Protein AF-A0AAD1LZE6-F1 (afdb_monomer_lite)

Foldseek 3Di:
DWDADPVRDIDCPDDPFPWDADPNDIDGQVVVQVVQCPDPPDPGDDDDDDDPDPDD

InterPro do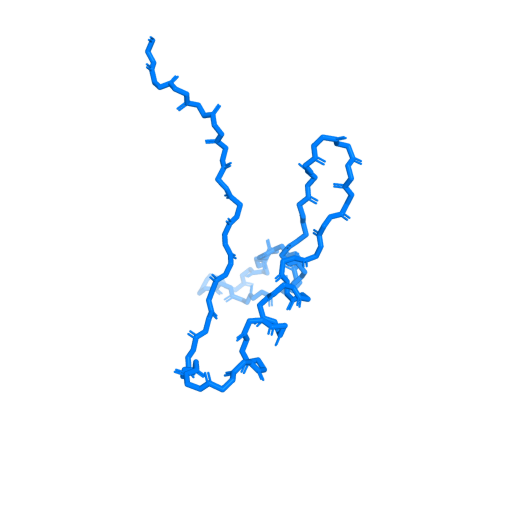mains:
  IPR042099 ANL, N-terminal domain [G3DSA:3.40.50.12780] (1-20)
  IPR045851 AMP-binding enzyme domain superfamily [G3DSA:3.30.300.30] (21-56)

Organism: Mycobacterium xenopi (NCBI:txid1789)

Radius of gyration: 15.73 Å; chains: 1; bounding box: 32×41×36 Å

pLDDT: mean 78.11, std 15.11, range [37.28, 98.0]

Structure (mmCIF, N/CA/C/O backbone):
data_AF-A0AAD1LZE6-F1
#
_entry.id   AF-A0AAD1LZE6-F1
#
loop_
_atom_site.group_PDB
_atom_site.id
_atom_site.type_symbol
_atom_site.label_atom_id
_atom_site.label_alt_id
_atom_site.label_comp_id
_atom_site.label_asym_id
_atom_site.label_entity_id
_atom_site.label_seq_id
_atom_site.pdbx_PDB_ins_code
_atom_site.Cartn_x
_atom_site.Cartn_y
_atom_site.Cartn_z
_atom_site.occupancy
_atom_site.B_iso_or_equiv
_atom_site.auth_seq_id
_atom_site.auth_comp_id
_atom_site.auth_asym_id
_atom_site.auth_atom_id
_atom_site.pdbx_PDB_model_num
ATOM 1 N N . MET A 1 1 ? 6.736 -12.915 -7.103 1.00 57.78 1 MET A N 1
ATOM 2 C CA . MET A 1 1 ? 5.590 -13.705 -7.586 1.00 57.78 1 MET A CA 1
ATOM 3 C C . MET A 1 1 ? 5.793 -13.973 -9.067 1.00 57.78 1 MET A C 1
ATOM 5 O O . MET A 1 1 ? 6.440 -13.177 -9.738 1.00 57.78 1 MET A O 1
ATOM 9 N N . VAL A 1 2 ? 5.299 -15.102 -9.565 1.00 57.38 2 VAL A N 1
ATOM 10 C CA . VAL A 1 2 ? 5.379 -15.472 -10.984 1.00 57.38 2 VAL A CA 1
ATOM 11 C C . VAL A 1 2 ? 3.999 -15.898 -11.458 1.00 57.38 2 VAL A C 1
ATOM 13 O O . VAL A 1 2 ? 3.231 -16.449 -10.669 1.00 57.38 2 VAL A O 1
ATOM 16 N N . ARG A 1 3 ? 3.681 -15.645 -12.728 1.00 65.25 3 ARG A N 1
ATOM 17 C CA . ARG A 1 3 ? 2.472 -16.180 -13.362 1.00 65.25 3 ARG A CA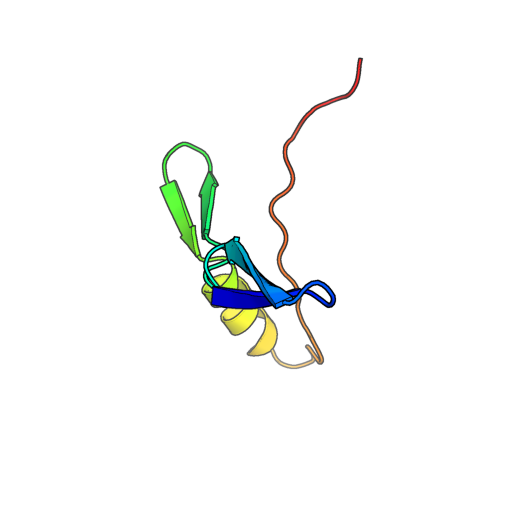 1
ATOM 18 C C . ARG A 1 3 ? 2.807 -16.787 -14.715 1.00 65.25 3 ARG A C 1
ATOM 20 O O . ARG A 1 3 ? 3.712 -16.318 -15.400 1.00 65.25 3 ARG A O 1
ATOM 27 N N . TRP A 1 4 ? 2.062 -17.813 -15.099 1.00 72.62 4 TRP A N 1
ATOM 28 C CA . TRP A 1 4 ? 2.160 -18.397 -16.431 1.00 72.62 4 TRP A CA 1
ATOM 29 C C . TRP A 1 4 ? 1.417 -17.525 -17.438 1.00 72.62 4 TRP A C 1
ATOM 31 O O . TRP A 1 4 ? 0.269 -17.138 -17.209 1.00 72.62 4 TRP A O 1
ATOM 41 N N . ARG A 1 5 ? 2.079 -17.207 -18.548 1.00 74.44 5 ARG A N 1
ATOM 42 C CA . ARG A 1 5 ? 1.449 -16.592 -19.714 1.00 74.44 5 ARG A CA 1
ATOM 43 C C . ARG A 1 5 ? 0.761 -17.656 -20.564 1.00 74.44 5 ARG A C 1
ATOM 45 O O . ARG A 1 5 ? 1.076 -18.842 -20.485 1.00 74.44 5 ARG A O 1
ATOM 52 N N . ALA A 1 6 ? -0.178 -17.212 -21.397 1.00 80.88 6 ALA A N 1
ATOM 53 C CA . ALA A 1 6 ? -0.923 -18.079 -22.311 1.00 80.88 6 ALA A CA 1
ATOM 54 C C . ALA A 1 6 ? -0.028 -18.773 -23.357 1.00 80.88 6 ALA A C 1
ATOM 56 O O . ALA A 1 6 ? -0.420 -19.789 -23.918 1.00 80.88 6 ALA A O 1
ATOM 57 N N . ASP A 1 7 ? 1.178 -18.250 -23.589 1.00 83.19 7 ASP 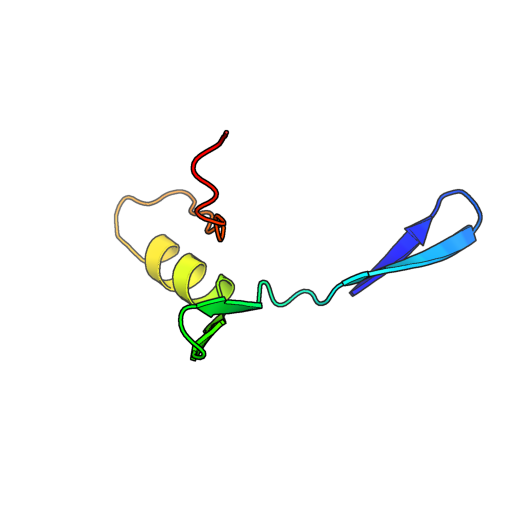A N 1
ATOM 58 C CA . ASP A 1 7 ? 2.212 -18.843 -24.445 1.00 83.19 7 ASP A CA 1
ATOM 59 C C . ASP A 1 7 ? 3.088 -19.882 -23.717 1.00 83.19 7 ASP A C 1
ATOM 61 O O . ASP A 1 7 ? 4.055 -20.389 -24.283 1.00 83.19 7 ASP A O 1
ATOM 65 N N . GLY A 1 8 ? 2.761 -20.211 -22.463 1.00 81.25 8 GLY A N 1
ATOM 66 C CA . GLY A 1 8 ? 3.490 -21.194 -21.671 1.00 81.25 8 GLY A CA 1
ATOM 67 C C . GLY A 1 8 ? 4.826 -20.690 -21.133 1.00 81.25 8 GLY A C 1
ATOM 68 O O . GLY A 1 8 ? 5.614 -21.503 -20.660 1.00 81.25 8 GLY A O 1
ATOM 69 N N . GLN A 1 9 ? 5.102 -19.383 -21.172 1.00 77.38 9 GLN A N 1
ATOM 70 C CA . GLN A 1 9 ? 6.282 -18.809 -20.525 1.00 77.38 9 GLN A CA 1
ATOM 71 C C . GLN A 1 9 ? 5.974 -18.303 -19.112 1.00 77.38 9 GLN A C 1
ATOM 73 O O . GLN A 1 9 ? 4.876 -17.827 -18.810 1.00 77.38 9 GLN A O 1
ATOM 78 N N . LEU A 1 10 ? 6.970 -18.390 -18.228 1.00 67.94 10 LEU A N 1
ATOM 79 C CA . LEU A 1 10 ? 6.902 -17.792 -16.897 1.00 67.94 10 LEU A CA 1
ATOM 80 C C . LEU A 1 10 ? 7.141 -16.286 -16.993 1.00 67.94 10 LEU A C 1
ATOM 82 O O . LEU A 1 10 ? 8.223 -15.834 -17.364 1.00 67.94 10 LEU A O 1
ATOM 86 N N . GLU A 1 11 ? 6.139 -15.506 -16.605 1.00 61.62 11 GLU A N 1
ATOM 87 C CA . GLU A 1 11 ? 6.248 -14.066 -16.429 1.00 61.62 11 GLU A CA 1
ATOM 88 C C . GLU A 1 11 ? 6.595 -13.747 -14.980 1.00 61.62 11 GLU A C 1
ATOM 90 O O . GLU A 1 11 ? 5.860 -14.067 -14.037 1.00 61.62 11 GLU A O 1
ATOM 95 N N . TYR A 1 12 ? 7.726 -13.071 -14.810 1.00 52.03 12 TYR A N 1
ATOM 96 C CA . TYR A 1 12 ? 8.114 -12.508 -13.531 1.00 52.03 12 TYR A CA 1
ATOM 97 C C . TYR A 1 12 ? 7.297 -11.231 -13.284 1.00 52.03 12 TYR A C 1
ATOM 99 O O . TYR A 1 12 ? 7.700 -10.141 -13.678 1.00 52.03 12 TYR A O 1
ATOM 107 N N . VAL A 1 13 ? 6.136 -11.356 -12.632 1.00 61.94 13 VAL A N 1
ATOM 108 C CA . VAL A 1 13 ? 5.215 -10.240 -12.303 1.00 61.94 13 VAL A CA 1
ATOM 109 C C . VAL A 1 13 ? 5.704 -9.368 -11.134 1.00 61.94 13 VAL A C 1
ATOM 111 O O . VAL A 1 13 ? 4.933 -8.658 -10.500 1.00 61.94 13 VAL A O 1
ATOM 114 N N . GLY A 1 14 ? 7.005 -9.398 -10.847 1.00 52.31 14 GLY A N 1
ATOM 115 C CA . GLY A 1 14 ? 7.598 -8.674 -9.730 1.00 52.31 14 GLY A CA 1
ATOM 116 C C . GLY A 1 14 ? 7.337 -9.345 -8.382 1.00 52.31 14 GLY A C 1
ATOM 117 O O . GLY A 1 14 ? 6.764 -10.434 -8.274 1.00 52.31 14 GLY A O 1
ATOM 118 N N . ARG A 1 15 ? 7.850 -8.736 -7.316 1.00 53.88 15 ARG A N 1
ATOM 119 C CA . ARG A 1 15 ? 7.609 -9.215 -5.957 1.00 53.88 15 ARG A CA 1
ATOM 120 C C . ARG A 1 15 ? 6.168 -8.872 -5.543 1.00 53.88 15 ARG A C 1
ATOM 122 O O . ARG A 1 15 ? 5.604 -7.906 -6.032 1.00 53.88 15 ARG A O 1
ATOM 129 N N . ALA A 1 16 ? 5.570 -9.684 -4.671 1.00 52.78 16 ALA A N 1
ATOM 130 C CA . ALA A 1 16 ? 4.267 -9.354 -4.083 1.00 52.78 16 ALA A CA 1
ATOM 131 C C . ALA A 1 16 ? 4.375 -8.234 -3.027 1.00 52.78 16 ALA A C 1
ATOM 133 O O . ALA A 1 16 ? 3.356 -7.813 -2.493 1.00 52.78 16 ALA A O 1
ATOM 134 N N . ASP A 1 17 ? 5.596 -7.782 -2.701 1.00 60.41 17 ASP A N 1
ATOM 135 C CA . ASP A 1 17 ? 5.816 -6.637 -1.828 1.00 60.41 17 ASP A CA 1
ATOM 136 C C . ASP A 1 17 ? 5.758 -5.352 -2.665 1.00 60.41 17 ASP A C 1
ATOM 138 O O . ASP A 1 17 ? 6.597 -5.076 -3.523 1.00 60.41 17 ASP A O 1
ATOM 142 N N . GLU A 1 18 ? 4.717 -4.559 -2.434 1.00 70.44 18 GLU A N 1
ATOM 143 C CA . GLU A 1 18 ? 4.541 -3.216 -2.989 1.00 70.44 18 GLU A CA 1
ATOM 144 C C . GLU A 1 18 ? 5.526 -2.245 -2.322 1.00 70.44 18 GLU A C 1
ATOM 146 O O . GLU A 1 18 ? 5.163 -1.311 -1.620 1.00 70.44 18 GLU A O 1
ATOM 151 N N . GLN A 1 19 ? 6.812 -2.524 -2.448 1.00 81.75 19 GLN A N 1
ATOM 152 C CA . GLN A 1 19 ? 7.855 -1.855 -1.700 1.00 81.75 19 GLN A CA 1
ATOM 153 C C . GLN A 1 19 ? 8.458 -0.717 -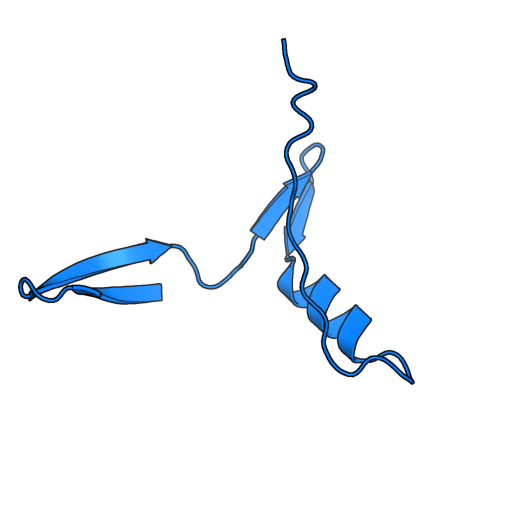2.504 1.00 81.75 19 GLN A C 1
ATOM 155 O O . GLN A 1 19 ? 8.944 -0.911 -3.621 1.00 81.75 19 GLN A O 1
ATOM 160 N N . VAL A 1 20 ? 8.494 0.470 -1.912 1.00 86.75 20 VAL A N 1
ATOM 161 C CA . VAL A 1 20 ? 8.932 1.692 -2.586 1.00 86.75 20 VAL A CA 1
ATOM 162 C C . VAL A 1 20 ? 10.020 2.406 -1.802 1.00 86.75 20 VAL A C 1
ATOM 164 O O . VAL A 1 20 ? 10.208 2.185 -0.606 1.00 86.75 20 VAL A O 1
ATOM 167 N N . LYS A 1 21 ? 10.771 3.269 -2.492 1.00 86.50 21 LYS A N 1
ATOM 168 C CA . LYS A 1 21 ? 11.742 4.161 -1.859 1.00 86.50 21 LYS A CA 1
ATOM 169 C C . LYS A 1 21 ? 11.236 5.592 -1.905 1.00 86.50 21 LYS A C 1
ATOM 171 O O . LYS A 1 21 ? 11.115 6.157 -2.986 1.00 86.50 21 LYS A O 1
ATOM 176 N N . ILE A 1 22 ? 11.010 6.196 -0.744 1.00 84.69 22 ILE A N 1
ATOM 177 C CA . ILE A 1 22 ? 10.666 7.618 -0.628 1.00 84.69 22 ILE A CA 1
ATOM 178 C C . ILE A 1 22 ? 11.781 8.293 0.155 1.00 84.69 22 ILE A C 1
ATOM 180 O O . ILE A 1 22 ? 12.059 7.911 1.286 1.00 84.69 22 ILE A O 1
ATOM 184 N N . ARG A 1 23 ? 12.459 9.275 -0.455 1.00 87.88 23 ARG A N 1
ATOM 185 C CA . ARG A 1 23 ? 13.587 10.003 0.168 1.00 87.88 23 ARG A CA 1
ATOM 186 C C . ARG A 1 23 ? 14.679 9.075 0.741 1.00 87.88 23 ARG A C 1
ATOM 188 O O . ARG A 1 23 ? 15.287 9.383 1.756 1.00 87.88 23 ARG A O 1
ATOM 195 N N . GLY A 1 24 ? 14.911 7.927 0.101 1.00 87.88 24 GLY A N 1
ATOM 196 C CA . GLY A 1 24 ? 15.894 6.926 0.540 1.00 87.88 24 GLY A CA 1
ATOM 197 C C . GLY A 1 24 ? 15.384 5.911 1.571 1.00 87.88 24 GLY A C 1
ATOM 198 O O . GLY A 1 24 ? 16.044 4.895 1.777 1.00 87.88 24 GLY A O 1
ATOM 199 N N . TYR A 1 25 ? 14.199 6.113 2.150 1.00 88.69 25 TYR A N 1
ATOM 200 C CA . TYR A 1 25 ? 13.574 5.161 3.068 1.00 88.69 25 TYR A CA 1
ATOM 201 C C . TYR A 1 25 ? 12.846 4.066 2.301 1.00 88.69 25 TYR A C 1
ATOM 203 O O . TYR A 1 25 ? 12.124 4.353 1.348 1.00 88.69 25 TYR A O 1
ATOM 211 N N . ARG A 1 26 ? 13.023 2.817 2.732 1.00 89.81 26 ARG A N 1
ATOM 212 C CA . ARG A 1 26 ? 12.258 1.670 2.240 1.00 89.81 26 ARG A CA 1
ATOM 213 C C . ARG A 1 26 ? 10.905 1.657 2.942 1.00 89.81 26 ARG A C 1
ATOM 215 O O . ARG A 1 26 ? 10.862 1.646 4.166 1.00 89.81 26 ARG A O 1
ATOM 222 N N . ILE A 1 27 ? 9.837 1.679 2.161 1.00 88.69 27 ILE A N 1
ATOM 223 C CA . ILE A 1 27 ? 8.460 1.690 2.643 1.00 88.69 27 ILE A CA 1
ATOM 224 C C . ILE A 1 27 ? 7.744 0.482 2.058 1.00 88.69 27 ILE A C 1
ATOM 226 O O . ILE A 1 27 ? 7.830 0.243 0.855 1.00 88.69 27 ILE A O 1
ATOM 230 N N . GLU A 1 28 ? 7.027 -0.246 2.905 1.00 91.31 28 GLU A N 1
ATOM 231 C CA . GLU A 1 28 ? 6.179 -1.369 2.518 1.00 91.31 28 GLU A CA 1
ATOM 232 C C . GLU A 1 28 ? 4.729 -0.868 2.405 1.00 91.31 28 GLU A C 1
ATOM 234 O O . GLU A 1 28 ? 4.082 -0.589 3.416 1.00 91.31 28 GLU A O 1
ATOM 239 N N . LEU A 1 29 ? 4.193 -0.712 1.188 1.00 87.44 29 LEU A N 1
ATOM 240 C CA . LEU A 1 29 ? 2.836 -0.164 1.023 1.00 87.44 29 LEU A CA 1
ATOM 241 C C . LEU A 1 29 ? 1.757 -1.093 1.608 1.00 87.44 29 LEU A C 1
ATOM 243 O O . LEU A 1 29 ? 0.741 -0.608 2.107 1.00 87.44 29 LEU A O 1
ATOM 247 N N . GLY A 1 30 ? 2.018 -2.403 1.660 1.00 85.62 30 GLY A N 1
ATOM 248 C CA . GLY A 1 30 ? 1.131 -3.380 2.294 1.00 85.62 30 GLY A CA 1
ATOM 249 C C . GLY A 1 30 ? 0.910 -3.139 3.794 1.00 85.62 30 GLY A C 1
ATOM 250 O O . GLY A 1 30 ? -0.206 -3.316 4.278 1.00 85.62 30 GLY A O 1
ATOM 251 N N . GLU A 1 31 ? 1.926 -2.671 4.530 1.00 89.50 31 GLU A N 1
ATOM 252 C CA . GLU A 1 31 ? 1.775 -2.315 5.951 1.00 89.50 31 GLU A CA 1
ATOM 253 C C . GLU A 1 31 ? 0.882 -1.081 6.124 1.00 89.50 31 GLU A C 1
ATOM 255 O O . GLU A 1 31 ? 0.022 -1.047 7.005 1.00 89.50 31 GLU A O 1
ATOM 260 N N . ILE A 1 32 ? 1.028 -0.091 5.239 1.00 91.44 32 ILE A N 1
ATOM 261 C CA . ILE A 1 32 ? 0.180 1.107 5.228 1.00 91.44 32 ILE A CA 1
ATOM 262 C C . ILE A 1 32 ? -1.268 0.721 4.904 1.00 91.44 32 ILE A C 1
ATOM 264 O O . ILE A 1 32 ? -2.193 1.171 5.578 1.00 91.44 32 ILE A O 1
ATOM 268 N N . GLN A 1 33 ? -1.479 -0.146 3.912 1.00 88.44 33 GLN A N 1
ATOM 269 C CA . GLN A 1 33 ? -2.812 -0.629 3.552 1.00 88.44 33 GLN A CA 1
ATOM 270 C C . GLN A 1 33 ? -3.479 -1.384 4.708 1.00 88.44 33 GLN A C 1
ATOM 272 O O . GLN A 1 33 ? -4.666 -1.175 4.972 1.00 88.44 33 GLN A O 1
ATOM 277 N N . ALA A 1 34 ? -2.729 -2.238 5.410 1.00 86.69 34 ALA A N 1
ATOM 278 C CA . ALA A 1 34 ? -3.222 -2.965 6.576 1.00 86.69 34 ALA A CA 1
ATOM 279 C C . ALA A 1 34 ? -3.616 -2.009 7.712 1.00 86.69 34 ALA A C 1
ATOM 281 O O . ALA A 1 34 ? -4.696 -2.153 8.282 1.00 86.69 34 ALA A O 1
ATOM 282 N N . ALA A 1 35 ? -2.789 -0.995 7.988 1.00 94.88 35 ALA A N 1
ATOM 283 C CA . ALA A 1 35 ? -3.092 0.024 8.990 1.00 94.88 35 ALA A CA 1
ATOM 284 C C . ALA A 1 35 ? -4.361 0.822 8.643 1.00 94.88 35 ALA A C 1
ATOM 286 O O . ALA A 1 35 ? -5.200 1.041 9.513 1.00 94.88 35 ALA A O 1
ATOM 287 N N . LEU A 1 36 ? -4.540 1.208 7.373 1.00 94.12 36 LEU A N 1
ATOM 288 C CA . LEU A 1 36 ? -5.746 1.904 6.905 1.00 94.12 36 LEU A CA 1
ATOM 289 C C . LEU A 1 36 ? -6.998 1.028 7.005 1.00 94.12 36 LEU A C 1
ATOM 291 O O . LEU A 1 36 ? -8.049 1.503 7.426 1.00 94.12 36 LEU A O 1
ATOM 295 N N . SER A 1 37 ? -6.884 -0.251 6.648 1.00 92.25 37 SER A N 1
ATOM 296 C CA . SER A 1 37 ? -8.006 -1.201 6.683 1.00 92.25 37 SER A CA 1
ATOM 297 C C . SER A 1 37 ? -8.434 -1.576 8.106 1.00 92.25 37 SER A C 1
ATOM 299 O O . SER A 1 37 ? -9.519 -2.115 8.291 1.00 92.25 37 SER A O 1
ATOM 301 N N . ALA A 1 38 ? -7.597 -1.310 9.113 1.00 95.75 38 ALA A N 1
ATOM 302 C CA . ALA A 1 38 ? -7.916 -1.547 10.520 1.00 95.75 38 ALA A CA 1
ATOM 303 C C . ALA A 1 38 ? -8.726 -0.405 11.168 1.00 95.75 38 ALA A C 1
ATOM 305 O O . ALA A 1 38 ? -9.149 -0.536 12.317 1.00 95.75 38 ALA A O 1
ATOM 306 N N . LEU A 1 39 ? -8.926 0.717 10.467 1.00 98.00 39 LEU A N 1
ATOM 307 C CA . LEU A 1 39 ? -9.689 1.855 10.976 1.00 98.00 39 LEU A CA 1
ATOM 308 C C . LEU A 1 39 ? -11.196 1.587 10.906 1.00 98.00 39 LEU A C 1
ATOM 310 O O . LEU A 1 39 ? -11.718 1.099 9.902 1.00 98.00 39 LEU A O 1
ATOM 314 N N . GLU A 1 40 ? -11.914 1.967 11.963 1.00 97.56 40 GLU A N 1
ATOM 315 C CA . GLU A 1 40 ? -13.372 1.865 11.994 1.00 97.56 40 GLU A CA 1
ATOM 316 C C . GLU A 1 40 ? -13.999 2.693 10.859 1.00 97.56 40 GLU A C 1
ATOM 318 O O . GLU A 1 40 ? -13.637 3.847 10.627 1.00 97.56 40 GLU A O 1
ATOM 323 N N . GLY A 1 41 ? -14.936 2.084 10.129 1.00 97.19 41 GLY A N 1
ATOM 324 C CA . GLY A 1 41 ? -15.612 2.708 8.989 1.00 97.19 41 GLY A CA 1
ATOM 325 C C . GLY A 1 41 ? -14.893 2.569 7.641 1.00 97.19 41 GLY A C 1
ATOM 326 O O . GLY A 1 41 ? -15.465 2.957 6.622 1.00 97.19 41 GLY A O 1
ATOM 327 N N . VAL A 1 42 ? -13.690 1.982 7.587 1.00 94.44 42 VAL A N 1
ATOM 328 C CA . VAL A 1 42 ? -12.995 1.697 6.319 1.00 94.44 42 VAL A CA 1
ATOM 329 C C . VAL A 1 42 ? -13.371 0.304 5.810 1.00 94.44 42 VAL A C 1
ATOM 331 O O . VAL A 1 42 ? -13.001 -0.707 6.393 1.00 94.44 42 VAL A O 1
ATOM 334 N N . GLY A 1 43 ? -14.104 0.241 4.694 1.00 88.44 43 GLY A N 1
ATOM 335 C CA . GLY A 1 43 ? -14.482 -1.034 4.068 1.00 88.44 43 GLY A CA 1
ATOM 336 C C . GLY A 1 43 ? -13.361 -1.677 3.245 1.00 88.44 43 GLY A C 1
ATOM 337 O O . GLY A 1 43 ? -13.207 -2.895 3.255 1.00 88.44 43 GLY A O 1
ATOM 338 N N . GLN A 1 44 ? -12.583 -0.866 2.521 1.00 81.94 44 GLN A N 1
ATOM 339 C CA . GLN A 1 44 ? -11.439 -1.287 1.707 1.00 81.94 44 GLN A CA 1
ATOM 340 C C . GLN A 1 44 ? -10.431 -0.135 1.603 1.00 81.94 44 GLN A C 1
ATOM 342 O O . GLN A 1 44 ? -10.831 1.030 1.559 1.00 81.94 44 GLN A O 1
ATOM 347 N N . ALA A 1 45 ? -9.139 -0.455 1.519 1.00 84.56 45 ALA A N 1
ATOM 348 C CA . ALA A 1 45 ? -8.072 0.515 1.292 1.00 84.56 45 ALA A CA 1
ATOM 349 C C . ALA A 1 45 ? -7.101 0.012 0.216 1.00 84.56 45 ALA A C 1
ATOM 351 O O . ALA A 1 45 ? -6.854 -1.188 0.116 1.00 84.56 45 ALA A O 1
ATOM 352 N N . ALA A 1 46 ? -6.544 0.943 -0.559 1.00 87.00 46 ALA A N 1
ATOM 353 C CA . ALA A 1 46 ? -5.481 0.702 -1.529 1.00 87.00 4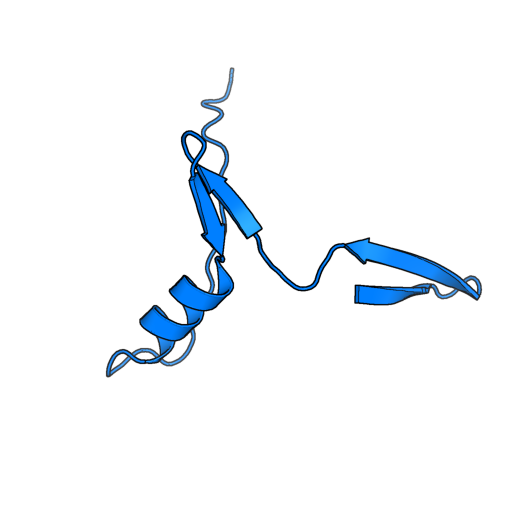6 ALA A CA 1
ATOM 354 C C . ALA A 1 46 ? -4.424 1.801 -1.396 1.00 87.00 46 ALA A C 1
ATOM 356 O O . ALA A 1 46 ? -4.768 2.967 -1.188 1.00 87.00 46 ALA A O 1
ATOM 357 N N . VAL A 1 47 ? -3.146 1.443 -1.517 1.00 87.69 47 VAL A N 1
ATOM 358 C CA . VAL A 1 47 ? -2.032 2.386 -1.379 1.00 87.69 47 VAL A CA 1
ATOM 359 C C . VAL A 1 47 ? -1.169 2.328 -2.632 1.00 87.69 47 VAL A C 1
ATOM 361 O O . VAL A 1 47 ? -0.668 1.276 -3.003 1.00 87.69 47 VAL A O 1
ATOM 364 N N . ILE A 1 48 ? -0.973 3.475 -3.283 1.00 87.31 48 ILE A N 1
ATOM 365 C CA . ILE A 1 48 ? -0.125 3.596 -4.473 1.00 87.31 48 ILE A CA 1
ATOM 366 C C . ILE A 1 48 ? 0.955 4.650 -4.242 1.00 87.31 48 ILE A C 1
ATOM 368 O O . ILE A 1 48 ? 0.687 5.727 -3.707 1.00 87.31 48 ILE A O 1
ATOM 372 N N . ALA A 1 49 ? 2.181 4.364 -4.674 1.00 83.81 49 ALA A N 1
ATOM 373 C CA . ALA A 1 49 ? 3.211 5.389 -4.773 1.00 83.81 49 ALA A CA 1
ATOM 374 C C . ALA A 1 49 ? 3.039 6.158 -6.083 1.00 83.81 49 ALA A C 1
ATOM 376 O O . ALA A 1 49 ? 2.966 5.565 -7.160 1.00 83.81 49 ALA A O 1
ATOM 377 N N . ARG A 1 50 ? 3.000 7.487 -5.994 1.00 83.19 50 ARG A N 1
ATOM 378 C CA . ARG A 1 50 ? 2.969 8.371 -7.158 1.00 83.19 50 ARG A CA 1
ATOM 379 C C . ARG A 1 50 ? 4.317 9.070 -7.292 1.00 83.19 50 ARG A C 1
ATOM 381 O O . ARG A 1 50 ? 4.794 9.669 -6.333 1.00 83.19 50 ARG A O 1
ATOM 388 N N . GLU A 1 51 ? 4.914 9.016 -8.478 1.00 73.44 51 GLU A N 1
ATOM 389 C CA . GLU A 1 51 ? 6.035 9.894 -8.814 1.00 73.44 51 GLU A CA 1
ATOM 390 C C . GLU A 1 51 ? 5.512 11.324 -8.992 1.00 73.44 51 GLU A C 1
ATOM 392 O O . GLU A 1 51 ? 4.611 11.560 -9.800 1.00 73.44 51 GLU A O 1
ATOM 397 N N . ASP A 1 52 ? 6.089 12.291 -8.280 1.00 67.75 52 ASP A N 1
ATOM 398 C CA . ASP A 1 52 ? 5.888 13.703 -8.597 1.00 67.75 52 ASP A CA 1
ATOM 399 C C . ASP A 1 52 ? 6.718 14.042 -9.843 1.00 67.75 52 ASP A C 1
ATOM 401 O O . ASP A 1 52 ? 7.831 14.556 -9.766 1.00 67.75 52 ASP A O 1
ATOM 405 N N . ARG A 1 53 ? 6.183 13.727 -11.023 1.00 58.03 53 ARG A N 1
ATOM 406 C CA . ARG A 1 53 ? 6.525 14.467 -12.237 1.00 58.03 53 ARG A CA 1
ATOM 407 C C . ARG A 1 53 ? 5.470 15.559 -12.409 1.00 58.03 53 ARG A C 1
ATOM 409 O O . ARG A 1 53 ? 4.369 15.239 -12.860 1.00 58.03 53 ARG A O 1
ATOM 416 N N . PRO A 1 54 ? 5.753 16.831 -12.066 1.00 51.81 54 PRO A N 1
ATOM 417 C CA . PRO A 1 54 ? 5.010 17.911 -12.690 1.00 51.81 54 PRO A CA 1
ATOM 418 C C . PRO A 1 54 ? 5.317 17.813 -14.187 1.00 51.81 54 PRO A C 1
ATOM 420 O O . PRO A 1 54 ? 6.480 17.746 -14.583 1.00 51.81 54 PRO A O 1
ATOM 423 N N . 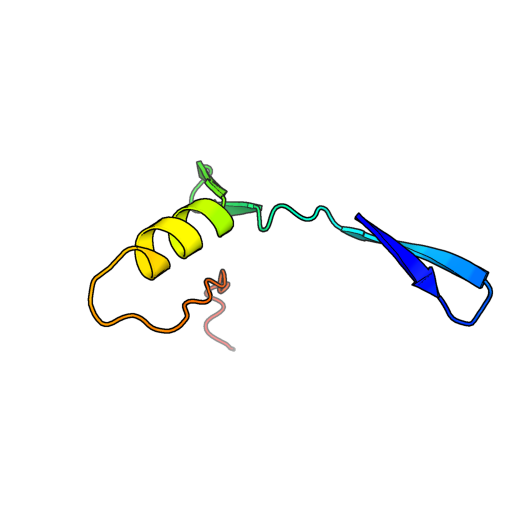GLY A 1 55 ? 4.286 17.644 -15.010 1.00 51.25 55 GLY A N 1
ATOM 424 C CA . GLY A 1 55 ? 4.471 17.537 -16.453 1.00 51.25 55 GLY A CA 1
ATOM 425 C C . GLY A 1 55 ? 5.037 18.831 -17.039 1.00 51.25 55 GLY A C 1
ATOM 426 O O . GLY A 1 55 ? 4.588 19.897 -16.637 1.00 51.25 55 GLY A O 1
ATOM 427 N N . GLY A 1 56 ? 5.937 18.691 -18.020 1.00 37.28 56 GLY A N 1
ATOM 428 C CA . GLY A 1 56 ? 6.242 19.706 -19.041 1.00 37.28 56 GLY A CA 1
ATOM 429 C C . GLY A 1 56 ? 7.195 20.813 -18.632 1.00 37.28 56 GLY A C 1
ATOM 430 O O . GLY A 1 56 ? 6.750 21.726 -17.911 1.00 37.28 56 GLY A O 1
#

Sequence (56 aa):
MVRWRADGQLEYVGRADEQVKIRGYRIELGEIQAALSALEGVGQAAVIAREDRPGG

Secondary structure (DSSP, 8-state):
-EEE-TTSPEEE---SS-EEEETTEEEEHHHHHHHHHTSTT-S-------------